Protein AF-E3MNC5-F1 (afdb_monomer_lite)

Foldseek 3Di:
DDDDDPQADQLLVLVLLLCVLVDDDNPPSVVVSVVVCCVRVPPPDDPVRSVPDDDPAHRCLVQLLVCLVVVHDLVRSVVSSCVSCVVDDDDSVVSVVSNVCSNVVHDPPDDDPVNDDLVVLVVVQLPDDLVVLVVQLPPDPVSVVSSVVDDHPDDPD

Structure (mmCIF, N/CA/C/O backbone):
data_AF-E3MNC5-F1
#
_entry.id   AF-E3MNC5-F1
#
loop_
_atom_site.group_PDB
_atom_site.id
_atom_site.type_symbol
_atom_site.label_atom_id
_atom_site.label_alt_id
_atom_site.label_comp_id
_atom_site.label_asym_id
_atom_site.label_entity_id
_atom_site.label_seq_id
_atom_site.pdbx_PDB_ins_code
_atom_site.Cartn_x
_atom_site.Cartn_y
_atom_site.Cartn_z
_atom_site.occupancy
_atom_site.B_iso_or_equiv
_atom_site.auth_seq_id
_atom_site.auth_comp_id
_atom_site.auth_asym_id
_atom_site.auth_atom_id
_atom_site.pdbx_PDB_model_num
ATOM 1 N N . MET A 1 1 ? 16.684 18.105 13.225 1.00 32.06 1 MET A N 1
ATOM 2 C CA . MET A 1 1 ? 15.711 17.596 12.235 1.00 32.06 1 MET A CA 1
ATOM 3 C C . MET A 1 1 ? 16.202 16.242 11.754 1.00 32.06 1 MET A C 1
ATOM 5 O O . MET A 1 1 ? 17.031 16.170 10.857 1.00 32.06 1 MET A O 1
ATOM 9 N N . THR A 1 2 ? 15.805 15.173 12.433 1.00 29.06 2 THR A N 1
ATOM 10 C CA . THR A 1 2 ? 16.176 13.803 12.070 1.00 29.06 2 THR A CA 1
ATOM 11 C C . THR A 1 2 ? 15.139 13.273 11.090 1.00 29.06 2 THR A C 1
ATOM 13 O O . THR A 1 2 ? 14.008 12.975 11.459 1.00 29.06 2 THR A O 1
ATOM 16 N N . ASN A 1 3 ? 15.522 13.206 9.816 1.00 31.45 3 ASN A N 1
ATOM 17 C CA . ASN A 1 3 ? 14.732 12.546 8.785 1.00 31.45 3 ASN A CA 1
ATOM 18 C C . ASN A 1 3 ? 14.591 11.063 9.159 1.00 31.45 3 ASN A C 1
ATOM 20 O O . ASN A 1 3 ? 15.588 10.339 9.202 1.00 31.45 3 ASN A O 1
ATOM 24 N N . LEU A 1 4 ? 13.367 10.621 9.454 1.00 35.34 4 LEU A N 1
ATOM 25 C CA . LEU A 1 4 ? 13.050 9.201 9.593 1.00 35.34 4 LEU A CA 1
ATOM 26 C C . LEU A 1 4 ? 13.415 8.475 8.284 1.00 35.34 4 LEU A C 1
ATOM 28 O O . LEU A 1 4 ? 13.183 9.015 7.198 1.00 35.34 4 LEU A O 1
ATOM 32 N N . PRO A 1 5 ? 13.995 7.264 8.348 1.00 33.03 5 PRO A N 1
ATOM 33 C CA . PRO A 1 5 ? 14.377 6.543 7.148 1.00 33.03 5 PRO A CA 1
ATOM 34 C C . PRO A 1 5 ? 13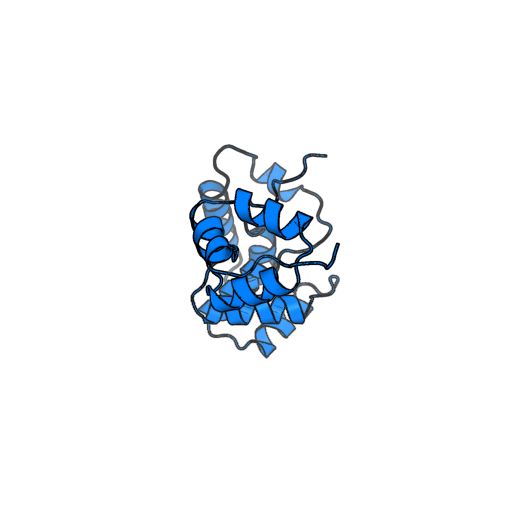.117 6.187 6.338 1.00 33.03 5 PRO A C 1
ATOM 36 O O . PRO A 1 5 ? 12.157 5.664 6.909 1.00 33.03 5 PRO A O 1
ATOM 39 N N . PRO A 1 6 ? 13.122 6.383 5.005 1.00 38.50 6 PRO A N 1
ATOM 40 C CA . PRO A 1 6 ? 11.939 6.256 4.140 1.00 38.50 6 PRO A CA 1
ATOM 41 C C . PRO A 1 6 ? 11.325 4.844 4.075 1.00 38.50 6 PRO A C 1
ATOM 43 O O . PRO A 1 6 ? 10.294 4.646 3.441 1.00 38.50 6 PRO A O 1
ATOM 46 N N . ASN A 1 7 ? 11.943 3.859 4.735 1.00 37.28 7 ASN A N 1
ATOM 47 C CA . ASN A 1 7 ? 11.560 2.448 4.706 1.00 37.28 7 ASN A CA 1
ATOM 48 C C . ASN A 1 7 ? 11.085 1.891 6.063 1.00 37.28 7 ASN A C 1
ATOM 50 O O . ASN A 1 7 ? 10.946 0.677 6.195 1.00 37.28 7 ASN A O 1
ATOM 54 N N . SER A 1 8 ? 10.839 2.723 7.078 1.00 41.88 8 SER A N 1
ATOM 55 C CA . SER A 1 8 ? 10.506 2.235 8.420 1.00 41.88 8 SER A CA 1
ATOM 56 C C . SER A 1 8 ? 9.128 2.682 8.895 1.00 41.88 8 SER A C 1
ATOM 58 O O . SER A 1 8 ? 8.979 3.784 9.406 1.00 41.88 8 SER A O 1
ATOM 60 N N . ARG A 1 9 ? 8.222 1.697 8.868 1.00 52.00 9 ARG A N 1
ATOM 61 C CA . ARG A 1 9 ? 7.121 1.462 9.815 1.00 52.00 9 ARG A CA 1
ATOM 62 C C . ARG A 1 9 ? 5.913 2.379 9.682 1.00 52.00 9 ARG A C 1
ATOM 64 O O . ARG A 1 9 ? 5.998 3.583 9.848 1.00 52.00 9 ARG A O 1
ATOM 71 N N . ILE A 1 10 ? 4.785 1.718 9.426 1.00 53.25 10 ILE A N 1
ATOM 72 C CA . ILE A 1 10 ? 3.426 2.191 9.696 1.00 53.25 10 ILE A CA 1
ATOM 73 C C . ILE A 1 10 ? 3.458 3.076 10.937 1.00 53.25 10 ILE A C 1
ATOM 75 O O . ILE A 1 10 ? 3.925 2.606 11.984 1.00 53.25 10 ILE A O 1
ATOM 79 N N . ASP A 1 11 ? 2.981 4.315 10.832 1.00 59.91 11 ASP A N 1
ATOM 80 C CA . ASP A 1 11 ? 2.821 5.138 12.026 1.00 59.91 11 ASP A CA 1
ATOM 81 C C . ASP A 1 11 ? 1.710 4.526 12.887 1.00 59.91 11 ASP A C 1
ATOM 83 O O . ASP A 1 11 ? 0.512 4.686 12.655 1.00 59.91 11 ASP A O 1
ATOM 87 N N . LEU A 1 12 ? 2.126 3.766 13.898 1.00 58.50 12 LEU A N 1
ATOM 88 C CA . LEU A 1 12 ? 1.229 3.082 14.818 1.00 58.50 12 LEU A CA 1
ATOM 89 C C . LEU A 1 12 ? 0.339 4.073 15.601 1.00 58.50 12 LEU A C 1
ATOM 91 O O . LEU A 1 12 ? -0.674 3.657 16.159 1.00 58.50 12 LEU A O 1
ATOM 95 N N . ARG A 1 13 ? 0.678 5.371 15.643 1.00 62.41 13 ARG A N 1
ATOM 96 C CA . ARG A 1 13 ? -0.133 6.409 16.304 1.00 62.41 13 ARG A CA 1
ATOM 97 C C . ARG A 1 13 ? -1.453 6.659 15.578 1.00 62.41 13 ARG A C 1
ATOM 99 O O . ARG A 1 13 ? -2.468 6.888 16.235 1.00 62.41 13 ARG A O 1
ATOM 106 N N . ASP A 1 14 ? -1.459 6.585 14.249 1.00 67.00 14 ASP A N 1
ATOM 107 C CA . ASP A 1 14 ? -2.672 6.799 13.449 1.00 67.00 14 ASP A CA 1
ATOM 108 C C . ASP A 1 14 ? -3.633 5.617 13.575 1.00 67.00 14 ASP A C 1
ATOM 110 O O . ASP A 1 14 ? -4.844 5.805 13.684 1.00 67.00 14 ASP A O 1
ATOM 114 N N . HIS A 1 15 ? -3.082 4.411 13.730 1.00 64.19 15 HIS A N 1
ATOM 115 C CA . HIS A 1 15 ? -3.834 3.235 14.153 1.00 64.19 15 HIS A CA 1
ATOM 116 C C . HIS A 1 15 ? -4.537 3.425 15.502 1.00 64.19 15 HIS A C 1
ATOM 118 O O . HIS A 1 15 ? -5.705 3.077 15.621 1.00 64.19 15 HIS A O 1
ATOM 124 N N . VAL A 1 16 ? -3.866 3.986 16.514 1.00 63.81 16 VAL A N 1
ATOM 125 C CA . VAL A 1 16 ? -4.465 4.215 17.846 1.00 63.81 16 VAL A CA 1
ATOM 126 C C . VAL A 1 16 ? -5.582 5.253 17.800 1.00 63.81 16 VAL A C 1
ATOM 128 O O . VAL A 1 16 ? -6.616 5.083 18.447 1.00 63.81 16 VAL A O 1
ATOM 131 N N . LEU A 1 17 ? -5.391 6.332 17.036 1.00 67.06 17 LEU A N 1
ATOM 132 C CA . LEU A 1 17 ? -6.423 7.347 16.804 1.00 67.06 17 LEU A CA 1
ATOM 133 C C . LEU A 1 17 ? -7.655 6.736 16.130 1.00 67.06 17 LEU A C 1
ATOM 135 O O . LEU A 1 17 ? -8.783 6.985 16.562 1.00 67.06 17 LEU A O 1
ATOM 139 N N . TYR A 1 18 ? -7.435 5.894 15.122 1.00 68.19 18 TYR A N 1
ATOM 140 C CA . TYR A 1 18 ? -8.502 5.206 14.412 1.00 68.19 18 TYR A CA 1
ATOM 141 C C . TYR A 1 18 ? -9.204 4.151 15.282 1.00 68.19 18 TYR A C 1
ATOM 143 O O . TYR A 1 18 ? -10.430 4.123 15.329 1.00 68.19 18 TYR A O 1
ATOM 151 N N . ASP A 1 19 ? -8.472 3.362 16.070 1.00 66.44 19 ASP A N 1
ATOM 152 C CA . ASP A 1 19 ? -9.030 2.424 17.058 1.00 66.44 19 ASP A CA 1
ATOM 153 C C . ASP A 1 19 ? -9.908 3.137 18.099 1.00 66.44 19 ASP A C 1
ATOM 155 O O . ASP A 1 19 ? -10.989 2.659 18.463 1.00 66.44 19 ASP A O 1
ATOM 159 N N . LYS A 1 20 ? -9.459 4.308 18.572 1.00 66.56 20 LYS A N 1
ATOM 160 C CA . LYS A 1 20 ? -10.210 5.154 19.508 1.00 66.56 20 LYS A CA 1
ATOM 161 C C . LYS A 1 20 ? -11.504 5.670 18.878 1.00 66.56 20 LYS A C 1
ATOM 163 O O . LYS A 1 20 ? -12.532 5.695 19.556 1.00 66.56 20 LYS A O 1
ATOM 168 N N . TYR A 1 21 ? -11.469 6.042 17.599 1.00 66.62 21 TYR A N 1
ATOM 169 C CA . TYR A 1 21 ? -12.659 6.405 16.824 1.00 66.62 21 TYR A CA 1
ATOM 170 C C . TYR A 1 21 ? -13.617 5.210 16.657 1.00 66.62 21 TYR A C 1
ATOM 172 O O . TYR A 1 21 ? -14.815 5.346 16.899 1.00 66.62 21 TYR A O 1
ATOM 180 N N . GLN A 1 22 ? -13.093 4.018 16.352 1.00 65.44 22 GLN A N 1
ATOM 181 C CA . GLN A 1 22 ? -13.867 2.782 16.154 1.00 65.44 22 GLN A CA 1
ATOM 182 C C . GLN A 1 22 ? -14.433 2.172 17.460 1.00 65.44 22 GLN A C 1
ATOM 184 O O . GLN A 1 22 ? -15.177 1.195 17.407 1.00 65.44 22 GLN A O 1
ATOM 189 N N . ARG A 1 23 ? -14.134 2.751 18.637 1.00 62.72 23 ARG A N 1
ATOM 190 C CA . ARG A 1 23 ? -14.651 2.353 19.967 1.00 62.72 23 ARG A CA 1
ATOM 191 C C . ARG A 1 23 ? -14.405 0.884 20.366 1.00 62.72 23 ARG A C 1
ATOM 193 O O . ARG A 1 23 ? -15.302 0.230 20.896 1.00 62.72 23 ARG A O 1
ATOM 200 N N . PHE A 1 24 ? -13.172 0.384 20.272 1.00 49.91 24 PHE A N 1
ATOM 201 C CA . PHE A 1 24 ? -12.766 -0.781 21.079 1.00 49.91 24 PHE A CA 1
ATOM 202 C C . PHE A 1 24 ? -12.102 -0.318 22.387 1.00 49.91 24 PHE A C 1
ATOM 204 O O . PHE A 1 24 ? -11.048 0.305 22.359 1.00 49.91 24 PHE A O 1
ATOM 211 N N . HIS A 1 25 ? -12.751 -0.598 23.527 1.00 49.25 25 HIS A N 1
ATOM 212 C CA . HIS A 1 25 ? -12.303 -0.423 24.924 1.00 49.25 25 HIS A CA 1
ATOM 213 C C . HIS A 1 25 ? -10.942 0.279 25.137 1.00 49.25 25 HIS A C 1
ATOM 215 O O . HIS A 1 25 ? -9.868 -0.308 24.978 1.00 49.25 25 HIS A O 1
ATOM 221 N N . THR A 1 26 ? -11.024 1.525 25.598 1.00 48.97 26 THR A N 1
ATOM 222 C CA . THR A 1 26 ? -9.981 2.562 25.680 1.00 48.97 26 THR A CA 1
ATOM 223 C C . THR A 1 26 ? -8.690 2.226 26.444 1.00 48.97 26 THR A C 1
ATOM 225 O O . THR A 1 26 ? -7.733 2.981 26.330 1.00 48.97 26 THR A O 1
ATOM 228 N N . GLU A 1 27 ? -8.589 1.099 27.154 1.00 52.34 27 GLU A N 1
ATOM 229 C CA . GLU A 1 27 ? -7.357 0.690 27.864 1.00 52.34 27 GLU A CA 1
ATOM 230 C C . GLU A 1 27 ? -6.581 -0.438 27.158 1.00 52.34 27 GLU A C 1
ATOM 232 O O . GLU A 1 27 ? -5.353 -0.523 27.247 1.00 52.34 27 GLU A O 1
ATOM 237 N N . LYS A 1 28 ? -7.271 -1.300 26.397 1.00 56.84 28 LYS A N 1
ATOM 238 C CA . LYS A 1 28 ? -6.658 -2.489 25.775 1.00 56.84 28 LYS A CA 1
ATOM 239 C C . LYS A 1 28 ? -5.877 -2.133 24.506 1.00 56.84 28 LYS A C 1
ATOM 241 O O . LYS A 1 28 ? -4.812 -2.702 24.265 1.00 56.84 28 LYS A O 1
ATOM 246 N N . SER A 1 29 ? -6.374 -1.161 23.736 1.00 55.91 29 SER A N 1
ATOM 247 C CA . SER A 1 29 ? -5.727 -0.679 22.507 1.00 55.91 29 SER A CA 1
ATOM 248 C C . SER A 1 29 ? -4.393 0.025 22.806 1.00 55.91 29 SER A C 1
ATOM 250 O O . SER A 1 29 ? -3.375 -0.320 22.210 1.00 55.91 29 SER A O 1
ATOM 252 N N . TYR A 1 30 ? -4.332 0.879 23.837 1.00 59.03 30 TYR A N 1
ATOM 253 C CA . TYR A 1 30 ? -3.090 1.559 24.234 1.00 59.03 30 TYR A CA 1
ATOM 254 C C . TYR A 1 30 ? -2.005 0.584 24.730 1.00 59.03 30 TYR A C 1
ATOM 256 O O . TYR A 1 30 ? -0.834 0.699 24.367 1.00 59.03 30 TYR A O 1
ATOM 264 N N . SER A 1 31 ? -2.391 -0.437 25.507 1.00 63.50 31 SER A N 1
ATOM 265 C CA . SER A 1 31 ? -1.464 -1.492 25.947 1.00 63.50 31 SER A CA 1
ATOM 266 C C . SER A 1 31 ? -0.918 -2.313 24.770 1.00 63.50 31 SER A C 1
ATOM 268 O O . SER A 1 31 ? 0.272 -2.631 24.728 1.00 63.50 31 SER A O 1
ATOM 270 N N . ASN A 1 32 ? -1.765 -2.635 23.788 1.00 60.84 32 ASN A N 1
ATOM 271 C CA . ASN A 1 32 ? -1.347 -3.336 22.574 1.00 60.84 32 ASN A CA 1
ATOM 272 C C . ASN A 1 32 ? -0.435 -2.469 21.697 1.00 60.84 32 ASN A C 1
ATOM 274 O O . ASN A 1 32 ? 0.561 -2.970 21.179 1.00 60.84 32 ASN A O 1
ATOM 278 N N . TYR A 1 33 ? -0.725 -1.174 21.593 1.00 61.84 33 TYR A N 1
ATOM 279 C CA . TYR A 1 33 ? 0.093 -0.191 20.891 1.00 61.84 33 TYR A CA 1
ATOM 280 C C . TYR A 1 33 ? 1.496 -0.066 21.486 1.00 61.84 33 TYR A C 1
ATOM 282 O O . TYR A 1 33 ? 2.477 -0.203 20.758 1.00 61.84 33 TYR A O 1
ATOM 290 N N . LYS A 1 34 ? 1.608 0.078 22.813 1.00 63.12 34 LYS A N 1
ATOM 291 C CA . LYS A 1 34 ? 2.907 0.103 23.499 1.00 63.12 34 LYS A CA 1
ATOM 292 C C . LYS A 1 34 ? 3.710 -1.179 23.240 1.00 63.12 34 LYS A C 1
ATOM 294 O O . LYS A 1 34 ? 4.882 -1.109 22.883 1.00 63.12 34 LYS A O 1
ATOM 299 N N . LYS A 1 35 ? 3.068 -2.353 23.305 1.00 67.50 35 LYS A N 1
ATOM 300 C CA . LYS A 1 35 ? 3.707 -3.650 22.992 1.00 67.50 35 LYS A CA 1
ATOM 301 C C . LYS A 1 35 ? 4.150 -3.766 21.529 1.00 67.50 35 LYS A C 1
ATOM 303 O O . LYS A 1 35 ? 5.188 -4.368 21.246 1.00 67.50 35 LYS A O 1
ATOM 308 N N . LEU A 1 36 ? 3.361 -3.239 20.590 1.00 60.03 36 LEU A N 1
ATOM 309 C CA . LEU A 1 36 ? 3.700 -3.207 19.165 1.00 60.03 36 LEU A CA 1
ATOM 310 C C . LEU A 1 36 ? 4.870 -2.264 18.901 1.00 60.03 36 LEU A C 1
ATOM 312 O O . LEU A 1 36 ? 5.790 -2.657 18.191 1.00 60.03 36 LEU A O 1
ATOM 316 N N . PHE A 1 37 ? 4.879 -1.082 19.517 1.00 61.12 37 PHE A N 1
ATOM 317 C CA . PHE A 1 37 ? 6.000 -0.148 19.476 1.00 61.12 37 PHE A CA 1
ATOM 318 C C . PHE A 1 37 ? 7.279 -0.784 20.033 1.00 61.12 37 PHE A C 1
ATOM 320 O O . PHE A 1 37 ? 8.300 -0.792 19.358 1.00 61.12 37 PHE A O 1
ATOM 327 N N . GLU A 1 38 ? 7.235 -1.419 21.205 1.00 64.81 38 GLU A N 1
ATOM 328 C CA . GLU A 1 38 ? 8.409 -2.077 21.801 1.00 64.81 38 GLU A CA 1
ATOM 329 C C . GLU A 1 38 ? 8.972 -3.204 20.912 1.00 64.81 38 GLU A C 1
ATOM 331 O O . GLU A 1 38 ? 10.190 -3.361 20.790 1.00 64.81 38 GLU A O 1
ATOM 336 N N . ARG A 1 39 ? 8.103 -3.970 20.237 1.00 60.62 39 ARG A N 1
ATOM 337 C CA . ARG A 1 39 ? 8.507 -5.004 19.266 1.00 60.62 39 ARG A CA 1
ATOM 338 C C . ARG A 1 39 ? 9.046 -4.417 17.971 1.00 60.62 39 ARG A C 1
ATOM 340 O O . ARG A 1 39 ? 10.017 -4.926 17.414 1.00 60.62 39 ARG A O 1
ATOM 347 N N . MET A 1 40 ? 8.390 -3.373 17.484 1.00 51.38 40 MET A N 1
ATOM 348 C CA . MET A 1 40 ? 8.684 -2.729 16.220 1.00 51.38 40 MET A CA 1
ATOM 349 C C . MET A 1 40 ? 9.596 -1.523 16.373 1.00 51.38 40 MET A C 1
ATOM 351 O O . MET A 1 40 ? 9.723 -0.839 15.405 1.00 51.38 40 MET A O 1
ATOM 355 N N . VAL A 1 41 ? 10.210 -1.139 17.481 1.00 54.78 41 VAL A N 1
ATOM 356 C CA . VAL A 1 41 ? 11.109 0.053 17.504 1.00 54.78 41 VAL A CA 1
ATOM 357 C C . VAL A 1 41 ? 12.316 -0.193 18.412 1.00 54.78 41 VAL A C 1
ATOM 359 O O . VAL A 1 41 ? 13.099 0.704 18.708 1.00 54.78 41 VAL A O 1
ATOM 362 N N . LYS A 1 42 ? 12.502 -1.452 18.827 1.00 52.62 42 LYS A N 1
ATOM 363 C CA . LYS A 1 42 ? 13.489 -1.885 19.816 1.00 52.62 42 LYS A CA 1
ATOM 364 C C . LYS A 1 42 ? 14.862 -1.218 19.613 1.00 52.62 42 LYS A C 1
ATOM 366 O O . LYS A 1 42 ? 15.584 -1.557 18.680 1.00 52.62 42 LYS A O 1
ATOM 371 N N . GLY A 1 43 ? 15.207 -0.302 20.524 1.00 55.75 43 GLY A N 1
ATOM 372 C CA . GLY A 1 43 ? 16.534 0.311 20.653 1.00 55.75 43 GLY A CA 1
ATOM 373 C C . GLY A 1 43 ? 16.779 1.628 19.905 1.00 55.75 43 GLY A C 1
ATOM 374 O O . GLY A 1 43 ? 17.920 2.077 19.914 1.00 55.75 43 GLY A O 1
ATOM 375 N N . SER A 1 44 ? 15.780 2.240 19.254 1.00 56.06 44 SER A N 1
ATOM 376 C CA . SER A 1 44 ? 16.007 3.442 18.422 1.00 56.06 44 SER A CA 1
ATOM 377 C C . SER A 1 44 ? 15.549 4.770 19.041 1.00 56.06 44 SER A C 1
ATOM 379 O O . SER A 1 44 ? 16.238 5.764 18.852 1.00 56.06 44 SER A O 1
ATOM 381 N N . ILE A 1 45 ? 14.416 4.792 19.751 1.00 61.66 45 ILE A N 1
ATOM 382 C CA . ILE A 1 45 ? 13.830 5.970 20.424 1.00 61.66 45 ILE A CA 1
ATOM 383 C C . ILE A 1 45 ? 12.930 5.502 21.578 1.00 61.66 45 ILE A C 1
ATOM 385 O O . ILE A 1 45 ? 12.404 4.382 21.525 1.00 61.66 45 ILE A O 1
ATOM 389 N N . SER A 1 46 ? 12.748 6.328 22.612 1.00 69.69 46 SER A N 1
ATOM 390 C CA . SER A 1 46 ? 11.729 6.074 23.642 1.00 69.69 46 SER A CA 1
ATOM 391 C C . SER A 1 46 ? 10.315 6.279 23.088 1.00 69.69 46 SER A C 1
ATOM 393 O O . SER A 1 46 ? 10.112 6.895 22.039 1.00 69.69 46 SER A O 1
ATOM 395 N N . PHE A 1 47 ? 9.318 5.727 23.777 1.00 63.25 47 PHE A N 1
ATOM 396 C CA . PHE A 1 47 ? 7.918 5.849 23.370 1.00 63.25 47 PHE A CA 1
ATOM 397 C C . PHE A 1 47 ? 7.434 7.304 23.460 1.00 63.25 47 PHE A C 1
ATOM 399 O O . PHE A 1 47 ? 6.716 7.780 22.585 1.00 63.25 47 PHE A O 1
ATOM 406 N N . GLU A 1 48 ? 7.894 8.028 24.474 1.00 65.12 48 GLU A N 1
ATOM 407 C CA . GLU A 1 48 ? 7.590 9.435 24.720 1.00 65.12 48 GLU A CA 1
ATOM 408 C C . GLU A 1 48 ? 8.240 10.354 23.661 1.00 65.12 48 GLU A C 1
ATOM 410 O O . GLU A 1 48 ? 7.617 11.299 23.166 1.00 65.12 48 GLU A O 1
ATOM 415 N N . GLU A 1 49 ? 9.470 10.049 23.233 1.00 62.03 49 GLU A N 1
ATOM 416 C CA . GLU A 1 49 ? 10.114 10.726 22.094 1.00 62.03 49 GLU A CA 1
ATOM 417 C C . GLU A 1 49 ? 9.403 10.420 20.772 1.00 62.03 49 GLU A C 1
ATOM 419 O O . GLU A 1 49 ? 9.273 11.297 19.924 1.00 62.03 49 GLU A O 1
ATOM 424 N N . TYR A 1 50 ? 8.900 9.196 20.592 1.00 63.00 50 TYR A N 1
ATOM 425 C CA . TYR A 1 50 ? 8.099 8.844 19.422 1.00 63.00 50 TYR A CA 1
ATOM 426 C C . TYR A 1 50 ? 6.762 9.592 19.390 1.00 63.00 50 TYR A C 1
ATOM 428 O O . TYR A 1 50 ? 6.342 10.051 18.331 1.00 63.00 50 TYR A O 1
ATOM 436 N N . GLU A 1 51 ? 6.089 9.748 20.528 1.00 59.69 51 GLU A N 1
ATOM 437 C CA . GLU A 1 51 ? 4.795 10.430 20.617 1.00 59.69 51 GLU A CA 1
ATOM 438 C C . GLU A 1 51 ? 4.898 11.931 20.304 1.00 59.69 51 GLU A C 1
ATOM 440 O O . GLU A 1 51 ? 4.026 12.472 19.623 1.00 59.69 51 GLU A O 1
ATOM 445 N N . SER A 1 52 ? 5.998 12.571 20.709 1.00 59.44 52 SER A N 1
ATOM 446 C CA . SER A 1 52 ? 6.239 14.016 20.566 1.00 59.44 52 SER A CA 1
ATOM 447 C C . SER A 1 52 ? 6.759 14.473 19.193 1.00 59.44 52 SER A C 1
ATOM 449 O O . SER A 1 52 ? 6.920 15.674 18.973 1.00 59.44 52 SER A O 1
ATOM 451 N N . LEU A 1 53 ? 6.999 13.556 18.246 1.00 57.97 53 LEU A N 1
ATOM 452 C CA . LEU A 1 53 ? 7.420 13.903 16.882 1.00 57.97 53 LEU A CA 1
ATOM 453 C C . LEU A 1 53 ? 6.310 14.636 16.111 1.00 57.97 53 LEU A C 1
ATOM 455 O O . LEU A 1 53 ? 5.231 14.072 15.902 1.00 57.97 53 LEU A O 1
ATOM 459 N N . ASP A 1 54 ? 6.630 15.848 15.647 1.00 47.91 54 ASP A N 1
ATOM 460 C CA . ASP A 1 54 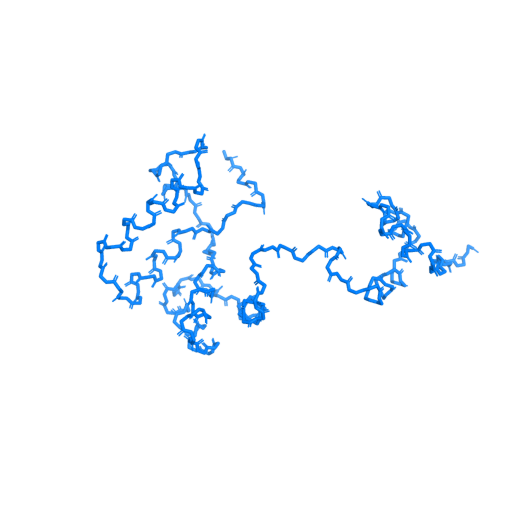? 5.786 16.716 14.815 1.00 47.91 54 ASP A CA 1
ATOM 461 C C . ASP A 1 54 ? 5.391 16.041 13.485 1.00 47.91 54 ASP A C 1
ATOM 463 O O . ASP A 1 54 ? 6.203 15.353 12.856 1.00 47.91 54 ASP A O 1
ATOM 467 N N . ARG A 1 55 ? 4.127 16.207 13.070 1.00 57.22 55 ARG A N 1
ATOM 468 C CA . ARG A 1 55 ? 3.508 15.463 11.959 1.00 57.22 55 ARG A CA 1
ATOM 469 C C . ARG A 1 55 ? 2.880 16.391 10.936 1.00 57.22 55 ARG A C 1
ATOM 471 O O . ARG A 1 55 ? 1.903 17.077 11.221 1.00 57.22 55 ARG A O 1
ATOM 478 N N . SER A 1 56 ? 3.358 16.311 9.699 1.00 57.69 56 SER A N 1
ATOM 479 C CA . SER A 1 56 ? 2.719 16.996 8.578 1.00 57.69 56 SER A 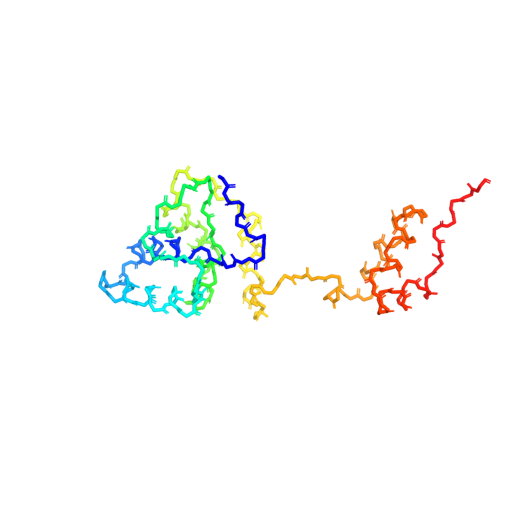CA 1
ATOM 480 C C . SER A 1 56 ? 1.582 16.187 7.937 1.00 57.69 56 SER A C 1
ATOM 482 O O . SER A 1 56 ? 0.679 16.804 7.378 1.00 57.69 56 SER A O 1
ATOM 484 N N . ILE A 1 57 ? 1.579 14.841 8.004 1.00 60.50 57 ILE A N 1
ATOM 485 C CA . ILE A 1 57 ? 0.588 13.983 7.312 1.00 60.50 57 ILE A CA 1
ATOM 486 C C . ILE A 1 57 ? 0.366 12.650 8.073 1.00 60.50 57 ILE A C 1
ATOM 488 O O . ILE A 1 57 ? 1.361 12.004 8.408 1.00 60.50 57 ILE A O 1
ATOM 492 N N . PRO A 1 58 ? -0.888 12.213 8.332 1.00 66.56 58 PRO A N 1
ATOM 493 C CA . PRO A 1 58 ? -1.195 10.901 8.915 1.00 66.56 58 PRO A CA 1
ATOM 494 C C . PRO A 1 58 ? -0.952 9.744 7.928 1.00 66.56 58 PRO A C 1
ATOM 496 O O . PRO A 1 58 ? -1.311 9.822 6.752 1.00 66.56 58 PRO A O 1
ATOM 499 N N . ASP A 1 59 ? -0.382 8.641 8.413 1.00 76.88 59 ASP A N 1
ATOM 500 C CA . ASP A 1 59 ? -0.185 7.392 7.676 1.00 76.88 59 ASP A CA 1
ATOM 501 C C . ASP A 1 59 ? -1.404 6.466 7.825 1.00 76.88 59 ASP A C 1
ATOM 503 O O . ASP A 1 59 ? -1.517 5.657 8.748 1.00 76.88 59 ASP A O 1
ATOM 507 N N . ILE A 1 60 ? -2.321 6.551 6.864 1.00 83.19 60 ILE A N 1
ATOM 508 C CA . ILE A 1 60 ? -3.576 5.785 6.857 1.00 83.19 60 ILE A CA 1
ATOM 509 C C . ILE A 1 60 ? -3.412 4.296 6.528 1.00 83.19 60 ILE A C 1
ATOM 511 O O . ILE A 1 60 ? -4.358 3.526 6.705 1.00 83.19 60 ILE A O 1
ATOM 515 N N . ARG A 1 61 ? -2.243 3.856 6.039 1.00 83.69 61 ARG A N 1
ATOM 516 C CA . ARG A 1 61 ? -2.053 2.494 5.496 1.00 83.69 61 ARG A CA 1
ATOM 517 C C . ARG A 1 61 ? -2.352 1.422 6.532 1.00 83.69 61 ARG A C 1
ATOM 519 O O . ARG A 1 61 ? -2.906 0.375 6.210 1.00 83.69 61 ARG A O 1
ATOM 526 N N . GLY A 1 62 ? -1.992 1.704 7.777 1.00 76.00 62 GLY A N 1
ATOM 527 C CA . GLY A 1 62 ? -2.322 0.852 8.898 1.00 76.00 62 GLY A CA 1
ATOM 528 C C . GLY A 1 62 ? -3.830 0.659 9.061 1.00 76.00 62 GLY A C 1
ATOM 529 O O . GLY A 1 62 ? -4.334 -0.466 9.045 1.00 76.00 62 GLY A O 1
ATOM 530 N N . CYS A 1 63 ? -4.563 1.762 9.173 1.00 83.69 63 CYS A N 1
ATOM 531 C CA . CYS A 1 63 ? -6.010 1.760 9.361 1.00 83.69 63 CYS A CA 1
ATOM 532 C C . CYS A 1 63 ? -6.741 1.028 8.223 1.00 83.69 63 CYS A C 1
ATOM 534 O O . CYS A 1 63 ? -7.641 0.233 8.482 1.00 83.69 63 CYS A O 1
ATOM 536 N N . ILE A 1 64 ? -6.283 1.205 6.978 1.00 87.50 64 ILE A N 1
ATOM 537 C CA . ILE A 1 64 ? -6.817 0.493 5.807 1.00 87.50 64 ILE A CA 1
ATOM 538 C C . ILE A 1 64 ? -6.614 -1.023 5.940 1.00 87.50 64 ILE A C 1
ATOM 540 O O . ILE A 1 64 ? -7.537 -1.792 5.673 1.00 87.50 64 ILE A O 1
ATOM 544 N N . LEU A 1 65 ? -5.430 -1.481 6.365 1.00 82.44 65 LEU A N 1
ATOM 545 C CA . LEU A 1 65 ? -5.188 -2.911 6.579 1.00 82.44 65 LEU A CA 1
ATOM 546 C C . LEU A 1 65 ? -6.131 -3.486 7.647 1.00 82.44 65 LEU A C 1
ATOM 548 O O . LEU A 1 65 ? -6.663 -4.580 7.467 1.00 82.44 65 LEU A O 1
ATOM 552 N N . LEU A 1 66 ? -6.351 -2.754 8.741 1.00 79.75 66 LEU A N 1
ATOM 553 C CA . LEU A 1 66 ? -7.270 -3.168 9.802 1.00 79.75 66 LEU A CA 1
ATOM 554 C C . LEU A 1 66 ? -8.708 -3.300 9.281 1.00 79.75 66 LEU A C 1
ATOM 556 O O . LEU A 1 66 ? -9.376 -4.292 9.567 1.00 79.75 66 LEU A O 1
ATOM 560 N N . ASP A 1 67 ? -9.166 -2.336 8.487 1.00 86.94 67 ASP A N 1
ATOM 561 C CA . ASP A 1 67 ? -10.490 -2.370 7.866 1.00 86.94 67 ASP A CA 1
ATOM 562 C C . ASP A 1 67 ? -10.671 -3.581 6.947 1.00 86.94 67 ASP A C 1
ATOM 564 O O . ASP A 1 67 ? -11.699 -4.257 7.019 1.00 86.94 67 ASP A O 1
ATOM 568 N N . VAL A 1 68 ? -9.656 -3.897 6.138 1.00 84.44 68 VAL A N 1
ATOM 569 C CA . VAL A 1 68 ? -9.648 -5.086 5.275 1.00 84.44 68 VAL A CA 1
ATOM 570 C C . VAL A 1 68 ? -9.711 -6.373 6.101 1.00 84.44 68 VAL A C 1
ATOM 572 O O . VAL A 1 68 ? -10.524 -7.244 5.798 1.00 84.44 68 VAL A O 1
ATOM 575 N N . ILE A 1 69 ? -8.904 -6.493 7.164 1.00 77.62 69 ILE A N 1
ATOM 576 C CA . ILE A 1 69 ? -8.917 -7.661 8.067 1.00 77.62 69 ILE A CA 1
ATOM 577 C C . ILE A 1 69 ? -10.294 -7.837 8.719 1.00 77.62 69 ILE A C 1
ATOM 579 O O . ILE A 1 69 ? -10.771 -8.961 8.864 1.00 77.62 69 ILE A O 1
ATOM 583 N N . ASN A 1 70 ? -10.947 -6.732 9.074 1.00 80.88 70 ASN A N 1
ATOM 584 C CA . ASN A 1 70 ? -12.278 -6.730 9.677 1.00 80.88 70 ASN A CA 1
ATOM 585 C C . ASN A 1 70 ? -13.418 -6.900 8.654 1.00 80.88 70 ASN A C 1
ATOM 587 O O . ASN A 1 70 ? -14.586 -6.854 9.037 1.00 80.88 70 ASN A O 1
ATOM 591 N N . GLY A 1 71 ? -13.111 -7.072 7.364 1.00 83.62 71 GLY A N 1
ATOM 592 C CA . GLY A 1 71 ? -14.110 -7.246 6.306 1.00 83.62 71 GLY A CA 1
ATOM 593 C C . GLY A 1 71 ? -14.959 -6.000 6.030 1.00 83.62 71 GLY A C 1
ATOM 594 O O . GLY A 1 71 ? -16.035 -6.107 5.441 1.00 83.62 71 GLY A O 1
ATOM 595 N N . LYS A 1 72 ? -14.510 -4.814 6.455 1.00 91.44 72 LYS A N 1
ATOM 596 C CA . LYS A 1 72 ? -15.191 -3.541 6.183 1.00 91.44 72 LYS A CA 1
ATOM 597 C C . LYS A 1 72 ? -15.051 -3.200 4.703 1.00 91.44 72 LYS A C 1
ATOM 599 O O . LYS A 1 72 ? -13.953 -3.334 4.182 1.00 91.44 72 LYS A O 1
ATOM 604 N N . SER A 1 73 ? -16.107 -2.719 4.038 1.00 95.12 73 SER A N 1
ATOM 605 C CA . SER A 1 73 ? -16.051 -2.311 2.623 1.00 95.12 73 SER A CA 1
ATOM 606 C C . SER A 1 73 ? -15.115 -1.118 2.383 1.00 95.12 73 SER A C 1
ATOM 608 O O . SER A 1 73 ? -14.869 -0.316 3.286 1.00 95.12 73 SER A O 1
ATOM 610 N N . ALA A 1 74 ? -14.620 -0.971 1.149 1.00 93.94 74 ALA A N 1
ATOM 611 C CA . ALA A 1 74 ? -13.759 0.150 0.764 1.00 93.94 74 ALA A CA 1
ATOM 612 C C . ALA A 1 74 ? -14.438 1.508 0.999 1.00 93.94 74 ALA A C 1
ATOM 614 O O . ALA A 1 74 ? -13.814 2.410 1.547 1.00 93.94 74 ALA A O 1
ATOM 615 N N . GLU A 1 75 ? -15.721 1.620 0.643 1.00 95.12 75 GLU A N 1
ATOM 616 C CA . GLU A 1 75 ? -16.547 2.820 0.843 1.00 95.12 75 GLU A CA 1
ATOM 617 C C . GLU A 1 75 ? -16.637 3.196 2.324 1.00 95.12 75 GLU A C 1
ATOM 619 O O . GLU A 1 75 ? -16.322 4.316 2.714 1.00 95.12 75 GLU A O 1
ATOM 624 N N . LYS A 1 76 ? -16.959 2.225 3.184 1.00 93.38 76 LYS A N 1
ATOM 625 C CA . LYS A 1 76 ? -17.045 2.482 4.621 1.00 93.38 76 LYS A CA 1
ATOM 626 C C . LYS A 1 76 ? -15.678 2.803 5.232 1.00 93.38 76 LYS A C 1
ATOM 628 O O . LYS A 1 76 ? -15.591 3.614 6.147 1.00 93.38 76 LYS A O 1
ATOM 633 N N . SER A 1 77 ? -14.613 2.170 4.740 1.00 93.25 77 SER A N 1
ATOM 634 C CA . SER A 1 77 ? -13.241 2.448 5.172 1.00 93.25 77 SER A CA 1
ATOM 635 C C . SER A 1 77 ? -12.844 3.897 4.882 1.00 93.25 77 SER A C 1
ATOM 637 O O . SER A 1 77 ? -12.381 4.589 5.789 1.00 93.25 77 SER A O 1
ATOM 639 N N . ILE A 1 78 ? -13.059 4.385 3.652 1.00 92.50 78 ILE A N 1
ATOM 640 C CA . ILE A 1 78 ? -12.691 5.760 3.285 1.00 92.50 78 ILE A CA 1
ATOM 641 C C . ILE A 1 78 ? -13.530 6.799 4.038 1.00 92.50 78 ILE A C 1
ATOM 643 O O . ILE A 1 78 ? -12.969 7.802 4.480 1.00 92.50 78 ILE A O 1
ATOM 647 N N . ASP A 1 79 ? -14.827 6.550 4.239 1.00 92.38 79 ASP A N 1
ATOM 648 C CA . ASP A 1 79 ? -15.711 7.453 4.984 1.00 92.38 79 ASP A CA 1
ATOM 649 C C . ASP A 1 79 ? -15.281 7.564 6.450 1.00 92.38 79 ASP A C 1
ATOM 651 O O . ASP A 1 79 ? -15.041 8.667 6.943 1.00 92.38 79 ASP A O 1
ATOM 655 N N . ASP A 1 80 ? -15.078 6.425 7.123 1.00 89.50 80 ASP A N 1
ATOM 656 C CA . ASP A 1 80 ? -14.620 6.384 8.514 1.00 89.50 80 ASP A CA 1
ATOM 657 C C . ASP A 1 80 ? -13.235 7.059 8.667 1.00 89.50 80 ASP A C 1
ATOM 659 O O . ASP A 1 80 ? -12.965 7.706 9.679 1.00 89.50 80 ASP A O 1
ATOM 663 N N . LEU A 1 81 ? -12.336 6.925 7.680 1.00 88.38 81 LEU A N 1
ATOM 664 C CA . LEU A 1 81 ? -11.027 7.596 7.679 1.00 88.38 81 LEU A CA 1
ATOM 665 C C . LEU A 1 81 ? -11.155 9.108 7.494 1.00 88.38 81 LEU A C 1
ATOM 667 O O . LEU A 1 81 ? -10.519 9.863 8.228 1.00 88.38 81 LEU A O 1
ATOM 671 N N . CYS A 1 82 ? -11.980 9.559 6.550 1.00 88.19 82 CYS A N 1
ATOM 672 C CA . CYS A 1 82 ? -12.251 10.984 6.367 1.00 88.19 82 CYS A CA 1
ATOM 673 C C . CYS A 1 82 ? -12.865 11.590 7.635 1.00 88.19 82 CYS A C 1
ATOM 675 O O . CYS A 1 82 ? -12.526 12.711 8.010 1.00 88.19 82 CYS A O 1
ATOM 677 N N . ASP A 1 83 ? -13.710 10.832 8.335 1.00 85.88 83 ASP A N 1
ATOM 678 C CA . ASP A 1 83 ? -14.293 11.247 9.604 1.00 85.88 83 ASP A CA 1
ATOM 679 C C . ASP A 1 83 ? -13.313 11.214 10.783 1.00 85.88 83 ASP A C 1
ATOM 681 O O . ASP A 1 83 ? -13.397 12.061 11.673 1.00 85.88 83 ASP A O 1
ATOM 685 N N . ALA A 1 84 ? -12.389 10.258 10.831 1.00 79.56 84 ALA A N 1
ATOM 686 C CA . ALA A 1 84 ? -11.378 10.190 11.884 1.00 79.56 84 ALA A CA 1
ATOM 687 C C . ALA A 1 84 ? -10.308 11.283 11.714 1.00 79.56 84 ALA A C 1
ATOM 689 O O . ALA A 1 84 ? -9.842 11.865 12.695 1.00 79.56 84 ALA A O 1
ATOM 690 N N . PHE A 1 85 ? -9.958 11.600 10.467 1.00 81.44 85 PHE A N 1
ATOM 691 C CA . PHE A 1 85 ? -8.901 12.538 10.099 1.00 81.44 85 PHE A CA 1
ATOM 692 C C . PHE A 1 85 ? -9.460 13.807 9.437 1.00 81.44 85 PHE A C 1
ATOM 694 O O . PHE A 1 85 ? -8.876 14.295 8.479 1.00 81.44 85 PHE A O 1
ATOM 701 N N . LYS A 1 86 ? -10.562 14.380 9.952 1.00 78.06 86 LYS A N 1
ATOM 702 C CA . LYS A 1 86 ? -11.328 15.489 9.317 1.00 78.06 86 LYS A CA 1
ATOM 703 C C . LYS A 1 86 ? -10.511 16.691 8.835 1.00 78.06 86 LYS A C 1
ATOM 705 O O . LYS A 1 86 ? -10.944 17.408 7.939 1.00 78.06 86 LYS A O 1
ATOM 710 N N . TYR A 1 87 ? -9.359 16.941 9.453 1.00 74.88 87 TYR A N 1
ATOM 711 C CA . TYR A 1 87 ? -8.474 18.063 9.129 1.00 74.88 87 TYR A CA 1
ATOM 712 C C . TYR A 1 87 ? -7.433 17.736 8.050 1.00 74.88 87 TYR A C 1
ATOM 714 O O . TYR A 1 87 ? -6.736 18.631 7.577 1.00 74.88 87 TYR A O 1
ATOM 722 N N . TYR A 1 88 ? -7.340 16.471 7.641 1.00 77.31 88 TYR A N 1
ATOM 723 C CA . TYR A 1 88 ? -6.432 15.986 6.615 1.00 77.31 88 TYR A CA 1
ATOM 724 C C . TYR A 1 88 ? -7.223 15.527 5.396 1.00 77.31 88 TYR A C 1
ATOM 726 O O . TYR A 1 88 ? -8.181 14.760 5.485 1.00 77.31 88 TYR A O 1
ATOM 734 N N . LYS A 1 89 ? -6.792 15.980 4.219 1.00 82.19 89 LYS A N 1
ATOM 735 C CA . LYS A 1 89 ? -7.348 15.496 2.960 1.00 82.19 89 LYS A CA 1
ATOM 736 C C . LYS A 1 89 ? -6.819 14.086 2.707 1.00 82.19 89 LYS A C 1
ATOM 738 O O . LYS A 1 89 ? -5.666 13.927 2.318 1.00 82.19 89 LYS A O 1
ATOM 743 N N . ILE A 1 90 ? -7.669 13.086 2.915 1.00 84.56 90 ILE A N 1
ATOM 744 C CA . ILE A 1 90 ? -7.354 11.707 2.547 1.00 84.56 90 ILE A CA 1
ATOM 745 C C . ILE A 1 90 ? -7.372 11.578 1.023 1.00 84.56 90 ILE A C 1
ATOM 747 O O . ILE A 1 90 ? -8.335 11.973 0.360 1.00 84.56 90 ILE A O 1
ATOM 751 N N . ASP A 1 91 ? -6.293 11.036 0.467 1.00 85.88 91 ASP A N 1
ATOM 752 C CA . ASP A 1 91 ? -6.206 10.718 -0.952 1.00 85.88 91 ASP A CA 1
ATOM 753 C C . ASP A 1 91 ? -6.991 9.429 -1.240 1.00 85.88 91 ASP A C 1
ATOM 755 O O . ASP A 1 91 ? -6.670 8.350 -0.739 1.00 85.88 91 ASP A O 1
ATOM 759 N N . LYS A 1 92 ? -8.052 9.554 -2.043 1.00 89.38 92 LYS A N 1
ATOM 760 C CA . LYS A 1 92 ? -8.919 8.430 -2.416 1.00 89.38 92 LYS A CA 1
ATOM 761 C C . LYS A 1 92 ? -8.215 7.432 -3.334 1.00 89.38 92 LYS A C 1
ATOM 763 O O . LYS A 1 92 ? -8.538 6.247 -3.286 1.00 89.38 92 LY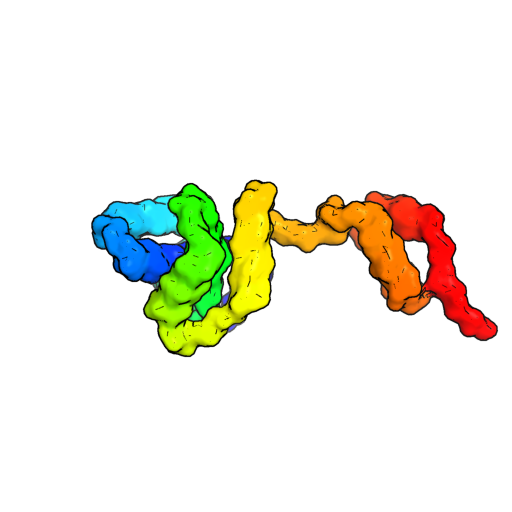S A O 1
ATOM 768 N N . GLU A 1 93 ? -7.286 7.890 -4.168 1.00 86.88 93 GLU A N 1
ATOM 769 C CA . GLU A 1 93 ? -6.532 7.022 -5.074 1.00 86.88 93 GLU A CA 1
ATOM 770 C C . GLU A 1 93 ? -5.515 6.195 -4.286 1.00 86.88 93 GLU A C 1
ATOM 772 O O . GLU A 1 93 ? -5.448 4.976 -4.464 1.00 86.88 93 GLU A O 1
ATOM 777 N N . ASP A 1 94 ? -4.796 6.831 -3.355 1.00 84.12 94 ASP A N 1
ATOM 778 C CA . ASP A 1 94 ? -3.873 6.134 -2.450 1.00 84.12 94 ASP A CA 1
ATOM 779 C C . ASP A 1 94 ? -4.630 5.141 -1.554 1.00 84.12 94 ASP A C 1
ATOM 781 O O . ASP A 1 94 ? -4.251 3.970 -1.464 1.00 84.12 94 ASP A O 1
ATOM 785 N N . HIS A 1 95 ? -5.768 5.550 -0.975 1.00 92.12 95 HIS A N 1
ATOM 786 C CA . HIS A 1 95 ? -6.648 4.641 -0.229 1.00 92.12 95 HIS A CA 1
ATOM 787 C C . HIS A 1 95 ? -7.064 3.429 -1.066 1.00 92.12 95 HIS A C 1
ATOM 789 O O . HIS A 1 95 ? -6.857 2.290 -0.639 1.00 92.12 95 HIS A O 1
ATOM 795 N N . GLY A 1 96 ? -7.594 3.657 -2.271 1.00 90.81 96 GLY A N 1
ATOM 796 C CA . GLY A 1 96 ? -8.064 2.591 -3.153 1.00 90.81 96 GLY A CA 1
ATOM 797 C C . GLY A 1 96 ? -6.951 1.619 -3.547 1.00 90.81 96 GLY A C 1
ATOM 798 O O . GLY A 1 96 ? -7.160 0.400 -3.562 1.00 90.81 96 GLY A O 1
ATOM 799 N N . TYR A 1 97 ? -5.749 2.139 -3.802 1.00 88.69 97 TYR A N 1
ATOM 800 C CA . TYR A 1 97 ? -4.565 1.329 -4.067 1.00 88.69 97 TYR A CA 1
ATOM 801 C C . TYR A 1 97 ? -4.222 0.415 -2.882 1.00 88.69 97 TYR A C 1
ATOM 803 O O . TYR A 1 97 ? -4.097 -0.803 -3.063 1.00 88.69 97 TYR A O 1
ATOM 811 N N . TRP A 1 98 ? -4.098 0.969 -1.672 1.00 87.00 98 TRP A N 1
ATOM 812 C CA . TRP A 1 98 ? -3.746 0.194 -0.478 1.00 87.00 98 TRP A CA 1
ATOM 813 C C . TRP A 1 98 ? -4.838 -0.797 -0.088 1.00 87.00 98 TRP A C 1
ATOM 815 O O . TRP A 1 98 ? -4.527 -1.946 0.227 1.00 87.00 98 TRP A O 1
ATOM 825 N N . TYR A 1 99 ? -6.106 -0.405 -0.181 1.00 90.69 99 TYR A N 1
ATOM 826 C CA . TYR A 1 99 ? -7.233 -1.270 0.150 1.00 90.69 99 TYR A CA 1
ATOM 827 C C . TYR A 1 99 ? -7.269 -2.504 -0.765 1.00 90.69 99 TYR A C 1
ATOM 829 O O . TYR A 1 99 ? -7.296 -3.641 -0.287 1.00 90.69 99 TYR A O 1
ATOM 837 N N . LYS A 1 100 ? -7.164 -2.309 -2.090 1.00 90.56 100 LYS A N 1
ATOM 838 C CA . LYS A 1 100 ? -7.102 -3.418 -3.061 1.00 90.56 100 LYS A CA 1
ATOM 839 C C . LYS A 1 100 ? -5.885 -4.312 -2.824 1.00 90.56 100 LYS A C 1
ATOM 841 O O . LYS A 1 100 ? -5.977 -5.539 -2.919 1.00 90.56 100 LYS A O 1
ATOM 846 N N . ARG A 1 101 ? -4.739 -3.703 -2.519 1.00 83.81 101 ARG A N 1
ATOM 847 C CA . ARG A 1 101 ? -3.489 -4.412 -2.241 1.00 83.81 101 ARG A CA 1
ATOM 848 C C . ARG A 1 101 ? -3.614 -5.327 -1.023 1.00 83.81 101 ARG A C 1
ATOM 850 O O . ARG A 1 101 ? -3.304 -6.512 -1.138 1.00 83.81 101 ARG A O 1
ATOM 857 N N . PHE A 1 102 ? -4.086 -4.799 0.105 1.00 84.88 102 PHE A N 1
ATOM 858 C CA . PHE A 1 102 ? -4.272 -5.576 1.329 1.00 84.88 102 PHE A CA 1
ATOM 859 C C . PHE A 1 102 ? -5.340 -6.657 1.151 1.00 84.88 102 PHE A C 1
ATOM 861 O O . PHE A 1 102 ? -5.129 -7.787 1.586 1.00 84.88 102 PHE A O 1
ATOM 868 N N . GLY A 1 103 ? -6.428 -6.362 0.429 1.00 84.00 103 GLY A N 1
ATOM 869 C CA . GLY A 1 103 ? -7.459 -7.353 0.094 1.00 84.00 103 GLY A CA 1
ATOM 870 C C . GLY A 1 103 ? -6.941 -8.517 -0.760 1.00 84.00 103 GLY A C 1
ATOM 871 O O . GLY A 1 103 ? -7.489 -9.612 -0.711 1.00 84.00 103 GLY A O 1
ATOM 872 N N . SER A 1 104 ? -5.844 -8.310 -1.492 1.00 82.62 104 SER A N 1
ATOM 873 C CA . SER A 1 104 ? -5.166 -9.350 -2.279 1.00 82.62 104 SER A CA 1
ATOM 874 C C . SER A 1 104 ? -4.136 -10.155 -1.464 1.00 82.62 104 SER A C 1
ATOM 876 O O . SER A 1 104 ? -3.398 -10.956 -2.030 1.00 82.62 104 SER A O 1
ATOM 878 N N . GLY A 1 105 ? -4.034 -9.926 -0.148 1.00 72.38 105 GLY A N 1
ATOM 879 C CA . GLY A 1 105 ? -3.097 -10.616 0.749 1.00 72.38 105 GLY A CA 1
ATOM 880 C C . GLY A 1 105 ? -1.668 -10.057 0.749 1.00 72.38 105 GLY A C 1
ATOM 881 O O . GLY A 1 105 ? -0.801 -10.575 1.454 1.00 72.38 105 GLY A O 1
ATOM 882 N N . HIS A 1 106 ? -1.395 -8.989 -0.004 1.00 69.81 106 HIS A N 1
ATOM 883 C CA . HIS A 1 106 ? -0.086 -8.339 -0.007 1.00 69.81 106 HIS A CA 1
ATOM 884 C C . HIS A 1 106 ? 0.033 -7.346 1.155 1.00 69.81 106 HIS A C 1
ATOM 886 O O . HIS A 1 106 ? -0.749 -6.407 1.249 1.00 69.81 106 HIS A O 1
ATOM 892 N N . LEU A 1 107 ? 1.047 -7.517 2.009 1.00 70.19 107 LEU A N 1
ATOM 893 C CA . LEU A 1 107 ? 1.349 -6.614 3.130 1.00 70.19 107 LEU A CA 1
ATOM 894 C C . LEU A 1 107 ? 2.137 -5.362 2.675 1.00 70.19 107 LEU A C 1
ATOM 896 O O . LEU A 1 107 ? 2.278 -5.066 1.485 1.00 70.19 107 LEU A O 1
ATOM 900 N N . PHE A 1 108 ? 2.703 -4.634 3.643 1.00 63.66 108 PHE A N 1
ATOM 901 C CA . PHE A 1 108 ? 3.524 -3.423 3.476 1.00 63.66 108 PHE A CA 1
ATOM 902 C C . PHE A 1 108 ? 4.810 -3.600 2.655 1.00 63.66 108 PHE A C 1
ATOM 904 O O . PHE A 1 108 ? 5.560 -2.639 2.486 1.00 63.66 108 PHE A O 1
ATOM 911 N N . SER A 1 109 ? 5.103 -4.798 2.140 1.00 59.78 109 SER A N 1
ATOM 912 C CA . SER A 1 109 ? 6.230 -4.995 1.232 1.00 59.78 109 SER A CA 1
ATOM 913 C C . SER A 1 109 ? 6.036 -4.113 0.001 1.00 59.78 109 SER A C 1
ATOM 915 O O . SER A 1 109 ? 5.063 -4.274 -0.746 1.00 59.78 109 SER A O 1
ATOM 917 N N . ARG A 1 110 ? 6.954 -3.166 -0.200 1.00 54.69 110 ARG A N 1
ATOM 918 C CA . ARG A 1 110 ? 6.981 -2.290 -1.372 1.00 54.69 110 ARG A CA 1
ATOM 919 C C . ARG A 1 110 ? 7.039 -3.157 -2.635 1.00 54.69 110 ARG A C 1
ATOM 921 O O . ARG A 1 110 ? 7.867 -4.061 -2.692 1.00 54.69 110 ARG A O 1
ATOM 928 N N . ILE A 1 111 ? 6.183 -2.893 -3.633 1.00 60.81 111 ILE A N 1
ATOM 929 C CA . ILE A 1 111 ? 6.408 -3.455 -4.979 1.00 60.81 111 ILE A CA 1
ATOM 930 C C . ILE A 1 111 ?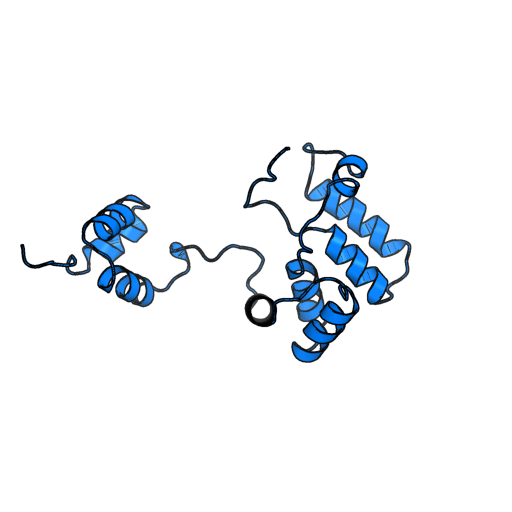 7.731 -2.878 -5.448 1.00 60.81 111 ILE A C 1
ATOM 932 O O . ILE A 1 111 ? 7.884 -1.663 -5.570 1.00 60.81 111 ILE A O 1
ATOM 936 N N . THR A 1 112 ? 8.692 -3.755 -5.658 1.00 67.00 112 THR A N 1
ATOM 937 C CA . THR A 1 112 ? 9.950 -3.436 -6.318 1.00 67.00 112 THR A CA 1
ATOM 938 C C . THR A 1 112 ? 9.874 -3.894 -7.768 1.00 67.00 112 THR A C 1
ATOM 940 O O . THR A 1 112 ? 8.948 -4.608 -8.153 1.00 67.00 112 THR A O 1
ATOM 943 N N . PHE A 1 113 ? 10.862 -3.518 -8.578 1.00 66.75 113 PHE A N 1
ATOM 944 C CA . PHE A 1 113 ? 10.986 -4.023 -9.949 1.00 66.75 113 PHE A CA 1
ATOM 945 C C . PHE A 1 113 ? 10.906 -5.556 -10.023 1.00 66.75 113 PHE A C 1
ATOM 947 O O . PHE A 1 113 ? 10.312 -6.084 -10.951 1.00 66.75 113 PHE A O 1
ATOM 954 N N . SER A 1 114 ? 11.406 -6.263 -9.005 1.00 70.31 114 SER A N 1
ATOM 955 C CA . SER A 1 114 ? 11.370 -7.728 -8.916 1.00 70.31 114 SER A CA 1
ATOM 956 C C . SER A 1 114 ? 9.967 -8.322 -8.749 1.00 70.31 114 SER A C 1
ATOM 958 O O . SER A 1 114 ? 9.802 -9.533 -8.829 1.00 70.31 114 SER A O 1
ATOM 960 N N . ASN A 1 115 ? 8.961 -7.497 -8.456 1.00 75.94 115 ASN A N 1
ATOM 961 C CA . ASN A 1 115 ? 7.569 -7.925 -8.334 1.00 75.94 115 ASN A CA 1
ATOM 962 C C . ASN A 1 115 ? 6.765 -7.678 -9.620 1.00 75.94 115 ASN A C 1
ATOM 964 O O . ASN A 1 115 ? 5.598 -8.062 -9.678 1.00 75.94 115 ASN A O 1
ATOM 968 N N . LEU A 1 116 ? 7.348 -7.003 -10.616 1.00 81.44 116 LEU A N 1
ATOM 969 C CA . LEU A 1 116 ? 6.699 -6.767 -11.900 1.00 81.44 116 LEU A CA 1
ATOM 970 C C . LEU A 1 116 ? 6.885 -7.992 -12.806 1.00 81.44 116 LEU A C 1
ATOM 972 O O . LEU A 1 116 ? 7.989 -8.526 -12.864 1.00 81.44 116 LEU A O 1
ATOM 976 N N . PRO A 1 117 ? 5.849 -8.420 -13.546 1.00 83.38 117 PRO A N 1
ATOM 977 C CA . PRO A 1 117 ? 6.018 -9.409 -14.604 1.00 83.38 117 PRO A CA 1
ATOM 978 C C . PRO A 1 117 ? 6.983 -8.908 -15.686 1.00 83.38 117 PRO A C 1
ATOM 980 O O . PRO A 1 117 ? 6.952 -7.726 -16.039 1.00 83.38 117 PRO A O 1
ATOM 983 N N . ASP A 1 118 ? 7.754 -9.814 -16.287 1.00 86.69 118 ASP A N 1
ATOM 984 C CA . ASP A 1 118 ? 8.766 -9.486 -17.305 1.00 86.69 118 ASP A CA 1
ATOM 985 C C . ASP A 1 118 ? 8.201 -8.667 -18.476 1.00 86.69 118 ASP A C 1
ATOM 987 O O . ASP A 1 118 ? 8.848 -7.739 -18.964 1.00 86.69 118 ASP A O 1
ATOM 991 N N . TYR A 1 119 ? 6.951 -8.928 -18.883 1.00 83.81 119 TYR A N 1
ATOM 992 C CA . TYR A 1 119 ? 6.303 -8.162 -19.954 1.00 83.81 119 TYR A CA 1
ATOM 993 C C . TYR A 1 119 ? 6.100 -6.680 -19.584 1.00 83.81 119 TYR A C 1
ATOM 995 O O . TYR A 1 119 ? 6.211 -5.807 -20.445 1.00 83.81 119 TYR A O 1
ATOM 1003 N N . VAL A 1 120 ? 5.818 -6.374 -18.308 1.00 86.62 120 VAL A N 1
ATOM 1004 C CA . VAL A 1 120 ? 5.661 -4.994 -17.816 1.00 86.62 120 VAL A CA 1
ATOM 1005 C C . VAL A 1 120 ? 7.016 -4.301 -17.804 1.00 86.62 120 VAL A C 1
ATOM 1007 O O . VAL A 1 120 ? 7.117 -3.151 -18.230 1.00 86.62 120 VAL A O 1
ATOM 1010 N N . ILE A 1 121 ? 8.061 -5.012 -17.372 1.00 86.44 121 ILE A N 1
ATOM 1011 C CA . ILE A 1 121 ? 9.443 -4.523 -17.423 1.00 86.44 121 ILE A CA 1
ATOM 1012 C C . ILE A 1 121 ? 9.808 -4.176 -18.870 1.00 86.44 121 ILE A C 1
ATOM 1014 O O . ILE A 1 121 ? 10.333 -3.093 -19.111 1.00 86.44 121 ILE A O 1
ATOM 1018 N N . GLY A 1 122 ? 9.433 -5.011 -19.843 1.00 85.50 122 GLY A N 1
ATOM 1019 C CA . GLY A 1 122 ? 9.650 -4.703 -21.256 1.00 85.50 122 GLY A CA 1
ATOM 1020 C C . GLY A 1 122 ? 8.956 -3.441 -21.747 1.00 85.50 122 GLY A C 1
ATOM 1021 O O . GLY A 1 122 ? 9.580 -2.615 -22.406 1.00 85.50 122 GLY A O 1
ATOM 1022 N N . LYS A 1 123 ? 7.710 -3.196 -21.330 1.00 87.56 123 LYS A N 1
ATOM 1023 C CA . LYS A 1 123 ? 7.021 -1.933 -21.649 1.00 87.56 123 LYS A CA 1
ATOM 1024 C C . LYS A 1 123 ? 7.670 -0.695 -21.035 1.00 87.56 123 LYS A C 1
ATOM 1026 O O . LYS A 1 123 ? 7.522 0.395 -21.585 1.00 87.56 123 LYS A O 1
ATOM 1031 N N . ILE A 1 124 ? 8.378 -0.836 -19.916 1.00 87.06 124 ILE A N 1
ATOM 1032 C CA . ILE A 1 124 ? 9.167 0.254 -19.327 1.00 87.06 124 ILE A CA 1
ATOM 1033 C C . ILE A 1 124 ? 10.443 0.480 -20.146 1.00 87.06 124 ILE A C 1
ATOM 1035 O O . ILE A 1 124 ? 10.766 1.622 -20.471 1.00 87.06 124 ILE A O 1
ATOM 1039 N N . VAL A 1 125 ? 11.138 -0.600 -20.507 1.00 87.62 125 VAL A N 1
ATOM 1040 C CA . VAL A 1 125 ? 12.388 -0.575 -21.283 1.00 87.62 125 VAL A CA 1
ATOM 1041 C C . VAL A 1 125 ? 12.171 0.013 -22.681 1.00 87.62 125 VAL A C 1
ATOM 1043 O O . VAL A 1 125 ? 12.959 0.857 -23.096 1.00 87.62 125 VAL A O 1
ATOM 1046 N N . GLU A 1 126 ? 11.064 -0.325 -23.355 1.00 86.44 126 GLU A N 1
ATOM 1047 C CA . GLU A 1 126 ? 10.652 0.265 -24.645 1.00 86.44 126 GLU A CA 1
ATOM 1048 C C . GLU A 1 126 ? 10.560 1.802 -24.603 1.00 86.44 126 GLU A C 1
ATOM 1050 O O . GLU A 1 126 ? 10.739 2.465 -25.622 1.00 86.44 126 GLU A O 1
ATOM 1055 N N . LYS A 1 127 ? 10.263 2.380 -23.432 1.00 87.75 127 LYS A N 1
ATOM 1056 C CA . LYS A 1 127 ? 10.107 3.830 -23.240 1.00 87.75 127 LYS A CA 1
ATOM 1057 C C . LYS A 1 127 ? 11.367 4.518 -22.717 1.00 87.75 127 LYS A C 1
ATOM 1059 O O . LYS A 1 127 ? 11.352 5.732 -22.520 1.00 87.75 127 LYS A O 1
ATOM 1064 N N . CYS A 1 128 ? 12.426 3.764 -22.433 1.00 86.44 128 CYS A N 1
ATOM 1065 C CA . CYS A 1 128 ? 13.663 4.315 -21.900 1.00 86.44 128 CYS A CA 1
ATOM 1066 C C . CYS A 1 128 ? 14.509 4.948 -23.007 1.00 86.44 128 CYS A C 1
ATOM 1068 O O . CYS A 1 128 ? 14.617 4.415 -24.109 1.00 86.44 128 CYS A O 1
ATOM 1070 N N . ASP A 1 129 ? 15.183 6.050 -22.682 1.00 89.00 129 ASP A N 1
ATOM 1071 C CA . ASP A 1 129 ? 16.329 6.499 -23.466 1.00 89.00 129 ASP A CA 1
ATOM 1072 C C . ASP A 1 129 ? 17.527 5.562 -23.237 1.00 89.00 129 ASP A C 1
ATOM 1074 O O . ASP A 1 129 ? 17.564 4.770 -22.286 1.00 89.00 129 ASP A O 1
ATOM 1078 N N . ILE A 1 130 ? 18.544 5.660 -24.097 1.00 88.88 130 ILE A N 1
ATOM 1079 C CA . ILE A 1 130 ? 19.723 4.788 -24.014 1.00 88.88 130 ILE A CA 1
ATOM 1080 C C . ILE A 1 130 ? 20.422 4.887 -22.649 1.00 88.88 130 ILE A C 1
ATOM 1082 O O . ILE A 1 130 ? 20.934 3.897 -22.124 1.00 88.88 130 ILE A O 1
ATOM 1086 N N . LYS A 1 131 ? 20.392 6.069 -22.022 1.00 90.38 131 LYS A N 1
ATOM 1087 C CA . LYS A 1 131 ? 20.977 6.295 -20.700 1.00 90.38 131 LYS A CA 1
ATOM 1088 C C . LYS A 1 131 ? 20.206 5.551 -19.609 1.00 90.38 131 LYS A C 1
ATOM 1090 O O . LYS A 1 131 ? 20.821 4.854 -18.803 1.00 90.38 131 LYS A O 1
ATOM 1095 N N . SER A 1 132 ? 18.879 5.663 -19.580 1.00 89.19 132 SER A N 1
ATOM 1096 C CA . SER A 1 132 ? 18.038 4.959 -18.603 1.00 89.19 132 SER A CA 1
ATOM 1097 C C . SER A 1 132 ? 18.078 3.451 -18.816 1.00 89.19 132 SER A C 1
ATOM 1099 O O . SER A 1 132 ? 18.162 2.712 -17.839 1.00 89.19 132 SER A O 1
ATOM 1101 N N . TYR A 1 133 ? 18.128 2.996 -20.071 1.00 89.25 133 TYR A N 1
ATOM 1102 C CA . TYR A 1 133 ? 18.328 1.589 -20.419 1.00 89.25 133 TYR A CA 1
ATOM 1103 C C . TYR A 1 133 ? 19.606 1.020 -19.784 1.00 89.25 133 TYR A C 1
ATOM 1105 O O . TYR A 1 133 ? 19.562 0.024 -19.058 1.00 89.25 133 TYR A O 1
ATOM 1113 N N . LEU A 1 134 ? 20.746 1.688 -19.997 1.00 90.25 134 LEU A N 1
ATOM 1114 C CA . LEU A 1 134 ? 22.033 1.258 -19.443 1.00 90.25 134 LEU A CA 1
ATOM 1115 C C . LEU A 1 134 ? 22.052 1.318 -17.911 1.00 90.25 134 LEU A C 1
ATOM 1117 O O . LEU A 1 134 ? 22.627 0.439 -17.270 1.00 90.25 134 LEU A O 1
ATOM 1121 N N . ASN A 1 135 ? 21.390 2.312 -17.316 1.00 91.44 135 ASN A N 1
ATOM 1122 C CA . ASN A 1 135 ? 21.254 2.403 -15.864 1.00 91.44 135 ASN A CA 1
ATOM 1123 C C . ASN A 1 135 ? 20.433 1.240 -15.295 1.00 91.44 135 ASN A C 1
ATOM 1125 O O . ASN A 1 135 ? 20.871 0.615 -14.330 1.00 91.44 135 ASN A O 1
ATOM 1129 N N . LEU A 1 136 ? 19.287 0.907 -15.901 1.00 87.81 136 LEU A N 1
ATOM 1130 C CA . LEU A 1 136 ? 18.443 -0.215 -15.474 1.00 87.81 136 LEU A CA 1
ATOM 1131 C C . LEU A 1 136 ? 19.197 -1.547 -15.552 1.00 87.81 136 LEU A C 1
ATOM 1133 O O . LEU A 1 136 ? 19.110 -2.367 -14.637 1.00 87.81 136 LEU A O 1
ATOM 1137 N N . ARG A 1 137 ? 20.017 -1.727 -16.590 1.00 89.94 137 ARG A N 1
ATOM 1138 C CA . ARG A 1 137 ? 20.877 -2.905 -16.762 1.00 89.94 137 ARG A CA 1
ATOM 1139 C C . ARG A 1 137 ? 21.883 -3.106 -15.617 1.00 89.94 137 ARG A C 1
ATOM 1141 O O . ARG A 1 137 ? 22.306 -4.231 -15.368 1.00 89.94 137 ARG A O 1
ATOM 1148 N N . ASN A 1 138 ? 22.255 -2.042 -14.906 1.00 91.00 138 ASN A N 1
ATOM 1149 C CA . ASN A 1 138 ? 23.225 -2.091 -13.809 1.00 91.00 138 ASN A CA 1
ATOM 1150 C C . ASN A 1 138 ? 22.585 -2.249 -12.418 1.00 91.00 138 ASN A C 1
ATOM 1152 O O . ASN A 1 138 ? 23.309 -2.340 -11.430 1.00 91.00 138 ASN A O 1
ATOM 1156 N N . VAL A 1 139 ? 21.251 -2.299 -12.316 1.00 85.88 139 VAL A N 1
ATOM 1157 C CA . VAL A 1 139 ? 20.548 -2.392 -11.022 1.00 85.88 139 VAL A CA 1
ATOM 1158 C C . VAL A 1 139 ? 20.673 -3.783 -10.395 1.00 85.88 139 VAL A C 1
ATOM 1160 O O . VAL A 1 139 ? 20.892 -3.896 -9.191 1.00 85.88 139 VAL A O 1
ATOM 1163 N N . SER A 1 140 ? 20.501 -4.855 -11.177 1.00 86.94 140 SER A N 1
ATOM 1164 C CA . SER A 1 140 ? 20.626 -6.235 -10.689 1.00 86.94 140 SER A CA 1
ATOM 1165 C C . SER A 1 140 ? 20.881 -7.226 -11.825 1.00 86.94 140 SER A C 1
ATOM 1167 O O . SER A 1 140 ? 20.531 -6.971 -12.977 1.00 86.94 140 SER A O 1
ATOM 1169 N N . TYR A 1 141 ? 21.443 -8.395 -11.499 1.00 88.94 141 TYR A N 1
ATOM 1170 C CA . TYR A 1 141 ? 21.670 -9.463 -12.480 1.00 88.94 141 TYR A CA 1
ATOM 1171 C C . TYR A 1 141 ? 20.372 -9.980 -13.114 1.00 88.94 141 TYR A C 1
ATOM 1173 O O . TYR A 1 141 ? 20.344 -10.231 -14.314 1.00 88.94 141 TYR A O 1
ATOM 1181 N N . GLY A 1 142 ? 19.293 -10.100 -12.332 1.00 85.81 142 GLY A N 1
ATOM 1182 C CA . GLY A 1 142 ? 17.991 -10.537 -12.845 1.00 85.81 142 GLY A CA 1
ATOM 1183 C C . GLY A 1 142 ? 17.385 -9.524 -13.814 1.00 85.81 142 GLY A C 1
ATOM 1184 O O . GLY A 1 142 ? 16.966 -9.890 -14.907 1.00 85.81 142 GLY A O 1
ATOM 1185 N N . LEU A 1 143 ? 17.426 -8.234 -13.461 1.00 86.12 143 LEU A N 1
ATOM 1186 C CA . LEU A 1 143 ? 16.919 -7.181 -14.339 1.00 86.12 143 LEU A CA 1
ATOM 1187 C C . LEU A 1 143 ? 17.756 -7.076 -15.621 1.00 86.12 143 LEU A C 1
ATOM 1189 O O . LEU A 1 143 ? 17.200 -6.951 -16.706 1.00 86.12 143 LEU A O 1
ATOM 1193 N N . ARG A 1 144 ? 19.082 -7.217 -15.514 1.00 90.38 144 ARG A N 1
ATOM 1194 C CA . ARG A 1 144 ? 19.977 -7.302 -16.672 1.00 90.38 144 ARG A CA 1
ATOM 1195 C C . ARG A 1 144 ? 19.619 -8.455 -17.603 1.00 90.38 144 ARG A C 1
ATOM 1197 O O . ARG A 1 144 ? 19.592 -8.246 -18.808 1.00 90.38 144 ARG A O 1
ATOM 1204 N N . ALA A 1 145 ? 19.337 -9.640 -17.063 1.00 89.94 145 ALA A N 1
ATOM 1205 C CA . ALA A 1 145 ? 18.986 -10.809 -17.865 1.00 89.94 145 ALA A CA 1
ATOM 1206 C C . AL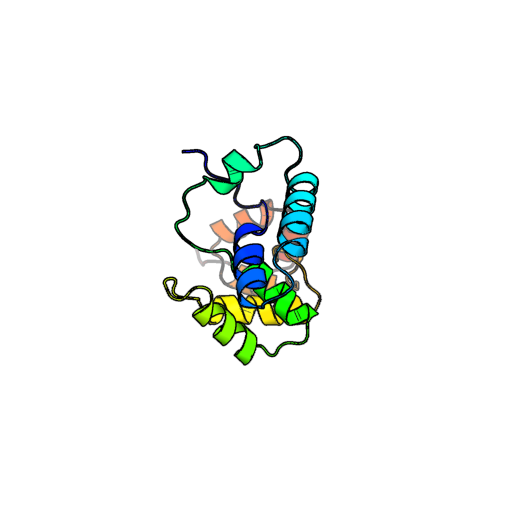A A 1 145 ? 17.684 -10.604 -18.657 1.00 89.94 145 ALA A C 1
ATOM 1208 O O . ALA A 1 145 ? 17.611 -11.022 -19.807 1.00 89.94 145 ALA A O 1
ATOM 1209 N N . ILE A 1 146 ? 16.690 -9.932 -18.067 1.00 87.25 146 ILE A N 1
ATOM 1210 C CA . ILE A 1 146 ? 15.423 -9.596 -18.738 1.00 87.25 146 ILE A CA 1
ATOM 1211 C C . ILE A 1 146 ? 15.643 -8.518 -19.809 1.00 87.25 146 ILE A C 1
ATOM 1213 O O . ILE A 1 146 ? 15.118 -8.621 -20.914 1.00 87.25 146 ILE A O 1
ATOM 1217 N N . ILE A 1 147 ? 16.434 -7.489 -19.496 1.00 88.00 147 ILE A N 1
ATOM 1218 C CA . ILE A 1 147 ? 16.727 -6.379 -20.413 1.00 88.00 147 ILE A CA 1
ATOM 1219 C C . ILE A 1 147 ? 17.550 -6.851 -21.617 1.00 88.00 147 ILE A C 1
ATOM 1221 O O . ILE A 1 147 ? 17.240 -6.471 -22.737 1.00 88.00 147 ILE A O 1
ATOM 1225 N N . ASP A 1 148 ? 18.553 -7.709 -21.411 1.00 88.38 148 ASP A N 1
ATOM 1226 C CA . ASP A 1 148 ? 19.426 -8.217 -22.482 1.00 88.38 148 ASP A CA 1
ATOM 1227 C C . ASP A 1 148 ? 18.684 -9.128 -23.482 1.00 88.38 148 ASP A C 1
ATOM 1229 O O . ASP A 1 148 ? 19.190 -9.379 -24.574 1.00 88.38 148 ASP A O 1
ATOM 1233 N N . GLN A 1 149 ? 17.478 -9.600 -23.140 1.00 87.44 149 GLN A N 1
ATOM 1234 C CA . GLN A 1 149 ? 16.582 -10.297 -24.073 1.00 87.44 149 GLN A CA 1
ATOM 1235 C C . GLN A 1 149 ? 15.806 -9.340 -24.989 1.00 87.44 149 GLN A C 1
ATOM 1237 O O . GLN A 1 149 ? 15.143 -9.791 -25.923 1.00 87.44 149 GLN A O 1
ATOM 1242 N N . GLN A 1 150 ? 15.853 -8.034 -24.729 1.00 82.12 150 GLN A N 1
ATOM 1243 C CA . GLN A 1 150 ? 15.136 -7.020 -25.492 1.00 82.12 150 GLN A CA 1
ATOM 1244 C C . GLN A 1 150 ? 16.090 -6.258 -26.403 1.00 82.12 150 GLN A C 1
ATOM 1246 O O . GLN A 1 150 ? 17.274 -6.092 -26.112 1.00 82.12 150 GLN A O 1
ATOM 1251 N N . ALA A 1 151 ? 15.564 -5.780 -27.531 1.00 79.06 151 ALA A N 1
ATOM 1252 C CA . ALA A 1 151 ? 16.331 -4.895 -28.388 1.00 79.06 151 ALA A CA 1
ATOM 1253 C C . ALA A 1 151 ? 16.611 -3.588 -27.623 1.00 79.06 151 ALA A C 1
ATOM 1255 O O . ALA A 1 151 ? 15.674 -3.006 -27.066 1.00 79.06 151 ALA A O 1
ATOM 1256 N N . PRO A 1 152 ? 17.868 -3.109 -27.581 1.00 75.50 152 PRO A N 1
ATOM 1257 C CA . PRO A 1 152 ? 18.155 -1.818 -26.982 1.00 75.50 152 PRO A CA 1
ATOM 1258 C C . PRO A 1 152 ? 17.365 -0.727 -27.718 1.00 75.50 152 PRO A C 1
ATOM 1260 O O . PRO A 1 152 ? 17.137 -0.856 -28.926 1.00 75.50 152 PRO A O 1
ATOM 1263 N N . PRO A 1 153 ? 16.953 0.351 -27.028 1.00 71.62 153 PRO A N 1
ATOM 1264 C CA . PRO A 1 153 ? 16.320 1.490 -27.671 1.00 71.62 153 PRO A CA 1
ATOM 1265 C C . PRO A 1 153 ? 17.337 2.135 -28.618 1.00 71.62 153 PRO A C 1
ATOM 1267 O O . PRO A 1 153 ? 18.169 2.951 -28.222 1.00 71.62 153 PRO A O 1
ATOM 1270 N N . CYS A 1 154 ? 17.309 1.708 -29.880 1.00 63.88 154 CYS A N 1
ATOM 1271 C CA . CYS A 1 154 ? 18.095 2.280 -30.959 1.00 63.88 154 CYS A CA 1
ATOM 1272 C C . CYS A 1 154 ? 17.493 3.641 -31.298 1.00 63.88 154 CYS A C 1
ATOM 1274 O O . CYS A 1 154 ? 16.627 3.757 -32.163 1.00 63.88 154 CYS A O 1
ATOM 1276 N N . THR A 1 155 ? 17.940 4.691 -30.619 1.00 57.38 155 THR A N 1
ATOM 1277 C CA . THR A 1 155 ? 17.814 6.030 -31.186 1.00 57.38 155 THR A CA 1
ATOM 1278 C C . THR A 1 155 ? 18.742 6.076 -32.389 1.00 57.38 155 THR A C 1
ATOM 1280 O O . THR A 1 155 ? 19.947 5.885 -32.223 1.00 57.38 155 THR A O 1
ATOM 1283 N N . HIS A 1 156 ? 18.182 6.266 -33.586 1.00 50.28 156 HIS A N 1
ATOM 1284 C CA . HIS A 1 156 ? 18.953 6.642 -34.768 1.00 50.28 156 HIS A CA 1
ATOM 1285 C C . HIS A 1 156 ? 19.974 7.716 -34.361 1.00 50.28 156 HIS A C 1
ATOM 1287 O O . HIS A 1 156 ? 19.580 8.763 -33.845 1.00 50.28 156 HIS A O 1
ATOM 1293 N N . ILE A 1 157 ? 21.261 7.385 -34.499 1.00 43.12 157 ILE A N 1
ATOM 1294 C CA . ILE A 1 157 ? 22.381 8.323 -34.360 1.00 43.12 157 ILE A CA 1
ATOM 1295 C C . ILE A 1 157 ? 22.398 9.208 -35.603 1.00 43.12 157 ILE A C 1
ATOM 1297 O O . ILE A 1 157 ? 22.204 8.640 -36.704 1.00 43.12 157 ILE A O 1
#

pLDDT: mean 72.99, std 16.1, range [29.06, 95.12]

Secondary structure (DSSP, 8-state):
-----TT----HHHHHHHHHHTT--TTHHHHHHHHHHHHHSTTT--HHHHHT---SS--THHHHHHHHHTT--HHHHHHHHHHHTTTS---HHHHHHHHHHHHTT--SPPPPGGGS-HHHHHHHHTT--HHHHHHHHTT-HHHHHHHTTS-------

Sequence (157 aa):
MTNLPPNSRIDLRDHVLYDKYQRFHTEKSYSNYKKLFERMVKGSISFEEYESLDRSIPDIRGCILLDVINGKSAEKSIDDLCDAFKYYKIDKEDHGYWYKRFGSGHLFSRITFSNLPDYVIGKIVEKCDIKSYLNLRNVSYGLRAIIDQQAPPCTHI

InterPro domains:
  IPR001810 F-box domain [PF00646] (113-150)
  IPR001810 F-box domain [PS50181] (110-157)
  IPR001810 F-box domain [SM00256] (116-156)
  IPR041426 Mos1 transposase, HTH domain [PF17906] (59-105)

Radius of gyration: 20.74 Å; chains: 1; bounding box: 40×29×63 Å

Organism: Caenorhabditis remanei (NCBI:txid31234)